Protein AF-A0A537NX61-F1 (afdb_monomer)

Radius of gyration: 18.27 Å; Cα contacts (8 Å, |Δi|>4): 140; chains: 1; bounding box: 44×22×56 Å

Foldseek 3Di:
DQLLCVLFFCVLVVLVVQCVVPVPCSLVVLLVCCVPPVVSVVSLLSSLLLLLRGDLVLVVLLLVLDPPPVVSVVPSVVSVVRSVSRQVSSCSSPVHPHRCPVPVVSSVLLVVLCVVLVVLSVLLSVLSSCVVVPPPPVVSVVSNVVSVVSNCVSSPDND

Solvent-accessible surface area (backbone atoms only — not comparable to full-atom values): 8800 Å² total; per-residue (Å²): 117,42,59,55,54,91,43,53,72,62,50,22,58,51,52,51,54,47,33,70,77,28,77,88,49,36,67,60,50,50,32,49,41,46,73,74,31,70,66,53,36,52,53,52,52,53,30,35,58,32,56,67,69,37,36,71,72,60,27,49,58,52,48,67,73,47,82,56,54,69,62,40,66,67,45,52,60,55,54,52,52,44,53,51,42,27,52,53,48,52,30,68,43,72,71,44,94,52,74,41,66,93,36,57,70,58,44,51,58,52,58,72,40,43,82,64,42,52,58,41,52,55,52,36,45,51,41,52,48,44,42,72,75,65,51,77,53,66,68,51,58,50,47,41,53,51,31,52,52,54,46,49,66,70,59,57,85,58,117

Secondary structure (DSSP, 8-state):
-TT-GGGTTTHHHHHHHHHHH-TTTHHHHHHHHHHH-HHHHHHHHHHHHHHHH--HHHHHHHHTT-S-HHHHHHHHHHHHHHHHHHHHHHHHHHT-SSTTTT-HHHHHHHHTTHHHHHHHHHHHHHHHHHHHTT---HHHHHHHHHHHHHHHHHH----

pLDDT: mean 94.09, std 5.83, range [53.38, 98.38]

Sequence (159 aa):
CRLMLPGWYGFGTAIKAWLAARPRDGMRILREMYREWPFFQTLLSNMDMVLAKSNIAIASRYAELVEDTELREAIFPRLRAEWQYTIEMLLAITGQQALLDQNPLLARSIKNRFPYLDPLNHVQVELLRRHRAGDTDERVVQAIHLTINGIAAGLRNSG

Mean predicted aligned error: 3.65 Å

Structure (mmCIF, N/CA/C/O backbone):
data_AF-A0A537NX61-F1
#
_entry.id   AF-A0A537NX61-F1
#
loop_
_atom_site.group_PDB
_atom_site.id
_atom_site.type_symbol
_atom_site.label_atom_id
_atom_site.label_alt_id
_atom_site.label_comp_id
_atom_site.label_asym_id
_atom_site.label_entity_id
_atom_site.label_seq_id
_atom_site.pdbx_PDB_ins_code
_atom_site.Cartn_x
_atom_site.Cartn_y
_atom_site.Cartn_z
_atom_site.occupancy
_atom_site.B_iso_or_equiv
_atom_site.auth_seq_id
_atom_site.auth_comp_id
_atom_site.auth_asym_id
_atom_site.auth_atom_id
_atom_site.pdbx_PDB_model_num
ATOM 1 N N . CYS A 1 1 ? -5.134 3.888 9.308 1.00 75.69 1 CYS A N 1
ATOM 2 C CA . CYS A 1 1 ? -5.557 2.683 8.558 1.00 75.69 1 CYS A CA 1
ATOM 3 C C . CYS A 1 1 ? -4.338 2.094 7.831 1.00 75.69 1 CYS A C 1
ATOM 5 O O . CYS A 1 1 ? -3.445 2.851 7.464 1.00 75.69 1 CYS A O 1
ATOM 7 N N . ARG A 1 2 ? -4.247 0.767 7.652 1.00 83.06 2 ARG A N 1
ATOM 8 C CA . ARG A 1 2 ? -3.062 0.043 7.120 1.00 83.06 2 ARG A CA 1
ATOM 9 C C . ARG A 1 2 ? -2.855 0.189 5.599 1.00 83.06 2 ARG A C 1
ATOM 11 O O . ARG A 1 2 ? -2.455 -0.762 4.938 1.00 83.06 2 ARG A O 1
ATOM 18 N N . LEU A 1 3 ? -3.150 1.359 5.038 1.00 86.75 3 LEU A N 1
ATOM 19 C CA . LEU A 1 3 ? -3.090 1.597 3.595 1.00 86.75 3 LEU A CA 1
ATOM 20 C C . LEU A 1 3 ? -1.766 2.237 3.154 1.00 86.75 3 LEU A C 1
ATOM 22 O O . LEU A 1 3 ? -1.301 1.943 2.064 1.00 86.75 3 LEU A O 1
ATOM 26 N N . MET A 1 4 ? -1.148 3.075 3.999 1.00 89.44 4 MET A N 1
ATOM 27 C CA . MET A 1 4 ? 0.099 3.806 3.690 1.00 89.44 4 MET A CA 1
ATOM 28 C C . MET A 1 4 ? 0.057 4.556 2.348 1.00 89.44 4 MET A C 1
ATOM 30 O O . MET A 1 4 ? 1.036 4.588 1.608 1.00 89.44 4 MET A O 1
ATOM 34 N N . LEU A 1 5 ? -1.105 5.136 2.037 1.00 90.44 5 LEU A N 1
ATOM 35 C CA . LEU A 1 5 ? -1.438 5.703 0.729 1.00 90.44 5 LEU A CA 1
ATOM 36 C C . LEU A 1 5 ? -0.358 6.633 0.135 1.00 90.44 5 LEU A C 1
ATOM 38 O O . LEU A 1 5 ? -0.043 6.465 -1.043 1.00 90.44 5 LEU A O 1
ATOM 42 N N . PRO A 1 6 ? 0.261 7.558 0.903 1.00 90.44 6 PRO A N 1
ATOM 43 C CA . PRO A 1 6 ? 1.247 8.483 0.342 1.00 90.44 6 PRO A CA 1
ATOM 44 C C . PRO A 1 6 ? 2.511 7.811 -0.210 1.00 90.44 6 PRO A C 1
ATOM 46 O O . PRO A 1 6 ? 3.196 8.408 -1.030 1.00 90.44 6 PRO A O 1
ATOM 49 N N . GLY A 1 7 ? 2.832 6.588 0.224 1.00 91.12 7 GLY A N 1
ATOM 50 C CA . GLY A 1 7 ? 4.073 5.913 -0.161 1.00 91.12 7 GLY A CA 1
ATOM 51 C C . GLY A 1 7 ? 4.015 5.143 -1.482 1.00 91.12 7 GLY A C 1
ATOM 52 O O . GLY A 1 7 ? 5.019 4.548 -1.862 1.00 91.12 7 GLY A O 1
ATOM 53 N N . TRP A 1 8 ? 2.863 5.099 -2.162 1.00 94.88 8 TRP A N 1
ATOM 54 C CA . TRP A 1 8 ? 2.714 4.322 -3.402 1.00 94.88 8 TRP A CA 1
ATOM 55 C C . TRP A 1 8 ? 1.598 4.791 -4.347 1.00 94.88 8 TRP A C 1
ATOM 57 O O . TRP A 1 8 ? 1.623 4.447 -5.529 1.00 94.88 8 TRP A O 1
ATOM 67 N N . TYR A 1 9 ? 0.599 5.537 -3.866 1.00 96.25 9 TYR A N 1
ATOM 68 C CA . TYR A 1 9 ? -0.582 5.844 -4.673 1.00 96.25 9 TYR A CA 1
ATOM 69 C C . TYR A 1 9 ? -0.245 6.667 -5.920 1.00 96.25 9 TYR A C 1
ATOM 71 O O . TYR A 1 9 ? 0.412 7.703 -5.839 1.00 96.25 9 TYR A O 1
ATOM 79 N N . GLY A 1 10 ? -0.738 6.215 -7.074 1.00 95.88 10 GLY A N 1
ATOM 80 C CA . GLY A 1 10 ? -0.508 6.837 -8.375 1.00 95.88 10 GLY A CA 1
ATOM 81 C C . GLY A 1 10 ? 0.665 6.232 -9.149 1.00 95.88 10 GLY A C 1
ATOM 82 O O . GLY A 1 10 ? 0.748 6.447 -10.359 1.00 95.88 10 GLY A O 1
ATOM 83 N N . PHE A 1 11 ? 1.546 5.456 -8.505 1.00 97.56 11 PHE A N 1
ATOM 84 C CA . PHE A 1 11 ? 2.658 4.804 -9.198 1.00 97.56 11 PHE A CA 1
ATOM 85 C C . PHE A 1 11 ? 2.164 3.774 -10.219 1.00 97.56 11 PHE A C 1
ATOM 87 O O . PHE A 1 11 ? 2.570 3.827 -11.380 1.00 97.56 11 PHE A O 1
ATOM 94 N N . GLY A 1 12 ? 1.262 2.870 -9.822 1.00 97.19 12 GLY A N 1
ATOM 95 C CA . GLY A 1 12 ? 0.702 1.855 -10.718 1.00 97.19 12 GLY A CA 1
ATOM 96 C C . GLY A 1 12 ? 0.035 2.481 -11.944 1.00 97.19 12 GLY A C 1
ATOM 97 O O . GLY A 1 12 ? 0.327 2.098 -13.080 1.00 97.19 12 GLY A O 1
ATOM 98 N N . THR A 1 13 ? -0.787 3.509 -11.731 1.00 97.50 13 THR A N 1
ATOM 99 C CA . THR A 1 13 ? -1.421 4.278 -12.810 1.00 97.50 13 THR A CA 1
ATOM 100 C C . THR A 1 13 ? -0.391 4.967 -13.714 1.00 97.50 13 THR A C 1
ATOM 102 O O . THR A 1 13 ? -0.523 4.905 -14.940 1.00 97.50 13 THR A O 1
ATOM 105 N N . ALA A 1 14 ? 0.657 5.579 -13.155 1.00 97.69 14 ALA A N 1
ATOM 106 C CA . ALA A 1 14 ? 1.702 6.242 -13.936 1.00 97.69 14 ALA A CA 1
ATOM 107 C C . ALA A 1 14 ? 2.484 5.253 -14.816 1.00 97.69 14 ALA A C 1
ATOM 109 O O . ALA A 1 14 ? 2.692 5.514 -16.003 1.00 97.69 14 ALA A O 1
ATOM 110 N N . ILE A 1 15 ? 2.859 4.090 -14.273 1.00 97.88 15 ILE A N 1
ATOM 111 C CA . ILE A 1 15 ? 3.534 3.040 -15.045 1.00 97.88 15 ILE A CA 1
ATOM 112 C C . ILE A 1 15 ? 2.611 2.485 -16.131 1.00 97.88 15 ILE A C 1
ATOM 114 O O . ILE A 1 15 ? 3.042 2.301 -17.269 1.00 97.88 15 ILE A O 1
ATOM 118 N N . LYS A 1 16 ? 1.325 2.280 -15.833 1.00 96.25 16 LYS A N 1
ATOM 119 C CA . LYS A 1 16 ? 0.349 1.837 -16.835 1.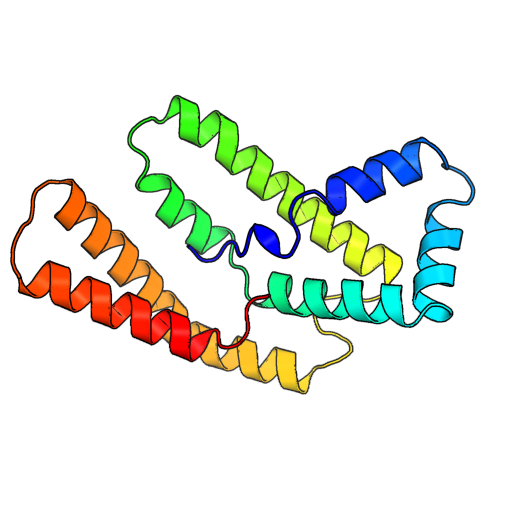00 96.25 16 LYS A CA 1
ATOM 120 C C . LYS A 1 16 ? 0.254 2.818 -18.007 1.00 96.25 16 LYS A C 1
ATOM 122 O O . LYS A 1 16 ? 0.303 2.393 -19.161 1.00 96.25 16 LYS A O 1
ATOM 127 N N . ALA A 1 17 ? 0.165 4.118 -17.726 1.00 97.88 17 ALA A N 1
ATOM 128 C CA . ALA A 1 17 ? 0.152 5.155 -18.757 1.00 97.88 17 ALA A CA 1
ATOM 129 C C . ALA A 1 17 ? 1.468 5.186 -19.558 1.00 97.88 17 ALA A C 1
ATOM 131 O O . ALA A 1 17 ? 1.445 5.287 -20.786 1.00 97.88 17 ALA A O 1
ATOM 132 N N . TRP A 1 18 ? 2.612 5.029 -18.884 1.00 98.00 18 TRP A N 1
ATOM 133 C CA . TRP A 1 18 ? 3.925 4.940 -19.526 1.00 98.00 18 TRP A CA 1
ATOM 134 C C . TRP A 1 18 ? 4.014 3.773 -20.514 1.00 98.00 18 TRP A C 1
ATOM 136 O O . TRP A 1 18 ? 4.451 3.962 -21.650 1.00 98.00 18 TRP A O 1
ATOM 146 N N . LEU A 1 19 ? 3.572 2.581 -20.105 1.00 97.81 19 LEU A N 1
ATOM 147 C CA . LEU A 1 19 ? 3.587 1.378 -20.939 1.00 97.81 19 LEU A CA 1
ATOM 148 C C . LEU A 1 19 ? 2.609 1.480 -22.113 1.00 97.81 19 LEU A C 1
ATOM 150 O O . LEU A 1 19 ? 2.945 1.049 -23.213 1.00 97.81 19 LEU A O 1
ATOM 154 N N . ALA A 1 20 ? 1.441 2.097 -21.915 1.00 97.25 20 ALA A N 1
ATOM 155 C CA . ALA A 1 20 ? 0.495 2.355 -22.999 1.00 97.25 20 ALA A CA 1
ATOM 156 C C . ALA A 1 20 ? 1.081 3.297 -24.066 1.00 97.25 20 ALA A C 1
ATOM 158 O O . ALA A 1 20 ? 0.893 3.072 -25.260 1.00 97.25 20 ALA A O 1
ATOM 159 N N . ALA A 1 21 ? 1.838 4.316 -23.648 1.00 97.94 21 ALA A N 1
ATOM 160 C CA . ALA A 1 21 ? 2.531 5.225 -24.560 1.00 97.94 21 ALA A CA 1
ATOM 161 C C . ALA A 1 21 ? 3.785 4.603 -25.211 1.00 97.94 21 ALA A C 1
ATOM 163 O O . ALA A 1 21 ? 4.240 5.088 -26.246 1.00 97.94 21 ALA A O 1
ATOM 164 N N . ARG A 1 22 ? 4.363 3.550 -24.611 1.00 97.62 22 ARG A N 1
ATOM 165 C CA . ARG A 1 22 ? 5.607 2.885 -25.051 1.00 97.62 22 ARG A CA 1
ATOM 166 C C . ARG A 1 22 ? 5.468 1.356 -25.050 1.00 97.62 22 ARG A C 1
ATOM 168 O O . ARG A 1 22 ? 6.151 0.672 -24.283 1.00 97.62 22 ARG A O 1
ATOM 175 N N . PRO A 1 23 ? 4.615 0.786 -25.920 1.00 95.06 23 PRO A N 1
ATOM 176 C CA . PRO A 1 23 ? 4.272 -0.635 -25.860 1.00 95.06 23 PRO A CA 1
ATOM 177 C C . PRO A 1 23 ? 5.430 -1.575 -26.227 1.00 95.06 23 PRO A C 1
ATOM 179 O O . PRO A 1 23 ? 5.401 -2.743 -25.855 1.00 95.06 23 PRO A O 1
ATOM 182 N N . ARG A 1 24 ? 6.445 -1.098 -26.964 1.00 95.12 24 ARG A N 1
ATOM 183 C CA . ARG A 1 24 ? 7.556 -1.938 -27.449 1.00 95.12 24 ARG A CA 1
ATOM 184 C C . ARG A 1 24 ? 8.735 -2.000 -26.480 1.00 95.12 24 ARG A C 1
ATOM 186 O O . ARG A 1 24 ? 9.352 -3.048 -26.334 1.00 95.12 24 ARG A O 1
ATOM 193 N N . ASP A 1 25 ? 9.063 -0.885 -25.840 1.00 96.69 25 ASP A N 1
ATOM 194 C CA . ASP A 1 25 ? 10.308 -0.707 -25.090 1.00 96.69 25 ASP A CA 1
ATOM 195 C C . ASP A 1 25 ? 10.112 -0.149 -23.674 1.00 96.69 25 ASP A C 1
ATOM 197 O O . ASP A 1 25 ? 11.053 -0.178 -22.883 1.00 96.69 25 ASP A O 1
ATOM 201 N N . GLY A 1 26 ? 8.902 0.286 -23.303 1.00 97.75 26 GLY A N 1
ATOM 202 C CA . GLY A 1 26 ? 8.640 0.951 -22.026 1.00 97.75 26 GLY A CA 1
ATOM 203 C C . GLY A 1 26 ? 9.065 0.135 -20.804 1.00 97.75 26 GLY A C 1
ATOM 204 O O . GLY A 1 26 ? 9.718 0.674 -19.913 1.00 97.75 26 GLY A O 1
ATOM 205 N N . MET A 1 27 ? 8.762 -1.169 -20.777 1.00 98.06 27 MET A N 1
ATOM 206 C CA . MET A 1 27 ? 9.172 -2.059 -19.680 1.00 98.06 27 MET A CA 1
ATOM 207 C C . MET A 1 27 ? 10.685 -2.307 -19.670 1.00 98.06 27 MET A C 1
ATOM 209 O O . MET A 1 27 ? 11.292 -2.377 -18.603 1.00 98.06 27 MET A O 1
ATOM 213 N N . ARG A 1 28 ? 11.309 -2.424 -20.849 1.00 98.19 28 ARG A N 1
ATOM 214 C CA . ARG A 1 28 ? 12.764 -2.592 -20.965 1.00 98.19 28 ARG A CA 1
ATOM 215 C C . ARG A 1 28 ? 13.483 -1.381 -20.367 1.00 98.19 28 ARG A C 1
ATOM 217 O O . ARG A 1 28 ? 14.359 -1.570 -19.532 1.00 98.19 28 ARG A O 1
ATOM 224 N N . ILE A 1 29 ? 13.040 -0.170 -20.710 1.00 98.31 29 ILE A N 1
ATOM 225 C CA . ILE A 1 29 ? 13.593 1.082 -20.175 1.00 98.31 29 ILE A CA 1
ATOM 226 C C . ILE A 1 29 ? 13.436 1.145 -18.652 1.00 98.31 29 ILE A C 1
ATOM 228 O O . ILE A 1 29 ? 14.401 1.432 -17.957 1.00 98.31 29 ILE A O 1
ATOM 232 N N . LEU A 1 30 ? 12.256 0.828 -18.105 1.00 98.38 30 LEU A N 1
ATOM 233 C CA . LEU A 1 30 ? 12.045 0.838 -16.649 1.00 98.38 30 LEU A CA 1
ATOM 234 C C . LEU A 1 30 ? 12.980 -0.139 -15.919 1.00 98.38 30 LEU A C 1
ATOM 236 O O . LEU A 1 30 ? 13.501 0.176 -14.851 1.00 98.38 30 LEU A O 1
ATOM 240 N N . ARG A 1 31 ? 13.224 -1.316 -16.505 1.00 98.38 31 ARG A N 1
ATOM 241 C CA . ARG A 1 31 ? 14.179 -2.297 -15.969 1.00 98.38 31 ARG A CA 1
ATOM 242 C C . ARG A 1 31 ? 15.624 -1.812 -16.059 1.00 98.38 31 ARG A C 1
ATOM 244 O O . ARG A 1 31 ? 16.387 -2.046 -15.129 1.00 98.38 31 ARG A O 1
ATOM 251 N N . GLU A 1 32 ? 16.003 -1.141 -17.143 1.00 98.25 32 GLU A N 1
ATOM 252 C CA . GLU A 1 32 ? 17.325 -0.513 -17.293 1.00 98.25 32 GLU A CA 1
ATOM 253 C C . GLU A 1 32 ? 17.522 0.601 -16.264 1.00 98.25 32 GLU A C 1
ATOM 255 O O . GLU A 1 32 ? 18.509 0.581 -15.536 1.00 98.25 32 GLU A O 1
ATOM 260 N N . MET A 1 33 ? 16.532 1.481 -16.087 1.00 98.25 33 MET A N 1
ATOM 261 C CA . MET A 1 33 ? 16.534 2.489 -15.022 1.00 98.25 33 MET A CA 1
ATOM 262 C C . MET A 1 33 ? 16.708 1.840 -13.648 1.00 98.25 33 MET A C 1
ATOM 264 O O . MET A 1 33 ? 17.493 2.314 -12.836 1.00 98.25 33 MET A O 1
ATOM 268 N N . TYR A 1 34 ? 16.016 0.730 -13.377 1.00 98.19 34 TYR A N 1
ATOM 269 C CA . TYR A 1 34 ? 16.190 0.020 -12.111 1.00 98.19 34 TYR A CA 1
ATOM 270 C C . TYR A 1 34 ? 17.588 -0.587 -11.965 1.00 98.19 34 TYR A C 1
ATOM 272 O O . TYR A 1 34 ? 18.100 -0.649 -10.860 1.00 98.19 34 TYR A O 1
ATOM 280 N N . ARG A 1 35 ? 18.256 -1.009 -13.037 1.00 97.06 35 ARG A N 1
ATOM 281 C CA . ARG A 1 35 ? 19.616 -1.571 -12.944 1.00 97.06 35 ARG A CA 1
ATOM 282 C C . ARG A 1 35 ? 20.695 -0.503 -12.822 1.00 97.06 35 ARG A C 1
ATOM 284 O O . ARG A 1 35 ? 21.656 -0.702 -12.088 1.00 97.06 35 ARG A O 1
ATOM 291 N N . GLU A 1 36 ? 20.528 0.610 -13.522 1.00 97.75 36 GLU A N 1
ATOM 292 C CA . GLU A 1 36 ? 21.606 1.573 -13.761 1.00 97.75 36 GLU A CA 1
ATOM 293 C C . GLU A 1 36 ? 21.426 2.892 -13.006 1.00 97.75 36 GLU A C 1
ATOM 295 O O . GLU A 1 36 ? 22.383 3.653 -12.878 1.00 97.75 36 GLU A O 1
ATOM 300 N N . TRP A 1 37 ? 20.232 3.172 -12.469 1.00 98.31 37 TRP A N 1
ATOM 301 C CA . TRP A 1 37 ? 19.940 4.436 -11.797 1.00 98.31 37 TRP A CA 1
ATOM 302 C C . TRP A 1 37 ? 19.670 4.255 -10.290 1.00 98.31 37 TRP A C 1
ATOM 304 O O . TRP A 1 37 ? 18.553 3.902 -9.894 1.00 98.31 37 TRP A O 1
ATOM 314 N N . PRO A 1 38 ? 20.645 4.575 -9.410 1.00 97.25 38 PRO A N 1
ATOM 315 C CA . PRO A 1 38 ? 20.513 4.395 -7.957 1.00 97.25 38 PRO A CA 1
ATOM 316 C C . PRO A 1 38 ? 19.324 5.126 -7.318 1.00 97.25 38 PRO A C 1
ATOM 318 O O . PRO A 1 38 ? 18.735 4.647 -6.347 1.00 97.25 38 PRO A O 1
ATOM 321 N N . PHE A 1 39 ? 18.932 6.279 -7.866 1.00 97.31 39 PHE A N 1
ATOM 322 C CA . PHE A 1 39 ? 17.748 7.001 -7.400 1.00 97.31 39 PHE A CA 1
ATOM 323 C C . PHE A 1 39 ? 16.473 6.178 -7.619 1.00 97.31 39 PHE A C 1
ATOM 325 O O . PHE A 1 39 ? 15.674 6.020 -6.698 1.00 97.31 39 PHE A O 1
ATOM 332 N N . PHE A 1 40 ? 16.306 5.605 -8.814 1.00 97.44 40 PHE A N 1
ATOM 333 C CA . PHE A 1 40 ? 15.133 4.800 -9.142 1.00 97.44 40 PHE A CA 1
ATOM 334 C C . PHE A 1 40 ? 15.108 3.497 -8.335 1.00 97.44 40 PHE A C 1
ATOM 336 O O . PHE A 1 40 ? 14.057 3.116 -7.823 1.00 97.44 40 PHE A O 1
ATOM 343 N N . GLN A 1 41 ? 16.270 2.872 -8.114 1.00 96.81 41 GLN A N 1
ATOM 344 C CA . GLN A 1 41 ? 16.407 1.743 -7.182 1.00 96.81 41 GLN A CA 1
ATOM 345 C C . GLN A 1 41 ? 15.910 2.087 -5.780 1.00 96.81 41 GLN A C 1
ATOM 347 O O . GLN A 1 41 ? 15.110 1.349 -5.208 1.00 96.81 41 GLN A O 1
ATOM 352 N N . THR A 1 42 ? 16.369 3.214 -5.235 1.00 95.31 42 THR A N 1
ATOM 353 C CA . THR A 1 42 ? 16.012 3.651 -3.880 1.00 95.31 42 THR A CA 1
ATOM 354 C C . THR A 1 42 ? 14.520 3.957 -3.775 1.00 95.31 42 THR A C 1
ATOM 356 O O . THR A 1 42 ? 13.873 3.537 -2.817 1.00 95.31 42 THR A O 1
ATOM 359 N N . LEU A 1 43 ? 13.954 4.628 -4.781 1.00 95.56 43 LEU A N 1
ATOM 360 C CA . LEU A 1 43 ? 12.523 4.918 -4.853 1.00 95.56 43 LEU A CA 1
ATOM 361 C C . LEU A 1 43 ? 11.691 3.628 -4.828 1.00 95.56 43 LEU A C 1
ATOM 363 O O . LEU A 1 43 ? 10.778 3.507 -4.010 1.00 95.56 43 LEU A O 1
ATOM 367 N N . LEU A 1 44 ? 12.026 2.647 -5.674 1.00 96.81 44 LEU A N 1
ATOM 368 C CA . LEU A 1 44 ? 11.310 1.370 -5.720 1.00 96.81 44 LEU A CA 1
ATOM 369 C C . LEU A 1 44 ? 11.507 0.544 -4.443 1.00 96.81 44 LEU A C 1
ATOM 371 O O . LEU A 1 44 ? 10.550 -0.056 -3.969 1.00 96.81 44 LEU A O 1
ATOM 375 N N . SER A 1 45 ? 12.704 0.555 -3.853 1.00 94.81 45 SER A N 1
ATOM 376 C CA . SER A 1 45 ? 13.003 -0.135 -2.588 1.00 94.81 45 SER A CA 1
ATOM 377 C C . SER A 1 45 ? 12.196 0.430 -1.412 1.00 94.81 45 SER A C 1
ATOM 379 O O . SER A 1 45 ? 11.619 -0.316 -0.617 1.00 94.81 45 SER A O 1
ATOM 381 N N . ASN A 1 46 ? 12.076 1.759 -1.327 1.00 94.12 46 ASN A N 1
ATOM 382 C CA . ASN A 1 46 ? 11.246 2.405 -0.311 1.00 94.12 46 ASN A CA 1
ATOM 383 C C . ASN A 1 46 ? 9.770 2.031 -0.485 1.00 94.12 46 ASN A C 1
ATOM 385 O O . ASN A 1 46 ? 9.110 1.660 0.487 1.00 94.12 46 ASN A O 1
ATOM 389 N N . MET A 1 47 ? 9.264 2.070 -1.718 1.00 95.75 47 MET A N 1
ATOM 390 C CA . MET A 1 47 ? 7.887 1.682 -2.019 1.00 95.75 47 MET A CA 1
ATOM 391 C C . MET A 1 47 ? 7.620 0.197 -1.727 1.00 95.75 47 MET A C 1
ATOM 393 O O . MET A 1 47 ? 6.587 -0.121 -1.142 1.00 95.75 47 MET A O 1
ATOM 397 N N . ASP A 1 48 ? 8.558 -0.697 -2.052 1.00 96.44 48 ASP A N 1
ATOM 398 C CA . ASP A 1 48 ? 8.496 -2.130 -1.730 1.00 96.44 48 ASP A CA 1
ATOM 399 C C . ASP A 1 48 ? 8.314 -2.357 -0.221 1.00 96.44 48 ASP A C 1
ATOM 401 O O . ASP A 1 48 ? 7.379 -3.028 0.224 1.00 96.44 48 ASP A O 1
ATOM 405 N N . MET A 1 49 ? 9.127 -1.680 0.597 1.00 93.94 49 MET A N 1
ATOM 406 C CA . MET A 1 49 ? 9.002 -1.722 2.055 1.00 93.94 49 MET A CA 1
ATOM 407 C C . MET A 1 49 ? 7.649 -1.199 2.554 1.00 93.94 49 MET A C 1
ATOM 409 O O . MET A 1 49 ? 7.080 -1.770 3.492 1.00 93.94 49 MET A O 1
ATOM 413 N N . VAL A 1 50 ? 7.140 -0.105 1.984 1.00 93.88 50 VAL A N 1
ATOM 414 C CA . VAL A 1 50 ? 5.851 0.472 2.389 1.00 93.88 50 VAL A CA 1
ATOM 415 C C . VAL A 1 50 ? 4.698 -0.466 2.033 1.00 93.88 50 VAL A C 1
ATOM 417 O O . VAL A 1 50 ? 3.851 -0.754 2.887 1.00 93.88 50 VAL A O 1
ATOM 420 N N . LEU A 1 51 ? 4.687 -0.998 0.810 1.00 95.25 51 LEU A N 1
ATOM 421 C CA . LEU A 1 51 ? 3.678 -1.947 0.343 1.00 95.25 51 LEU A CA 1
ATOM 422 C C . LEU A 1 51 ? 3.692 -3.226 1.182 1.00 95.25 51 LEU A C 1
ATOM 424 O O . LEU A 1 51 ? 2.627 -3.692 1.585 1.00 95.25 51 LEU A O 1
ATOM 428 N N . ALA A 1 52 ? 4.867 -3.730 1.564 1.00 94.12 52 ALA A N 1
ATOM 429 C CA . ALA A 1 52 ? 4.986 -4.915 2.414 1.00 94.12 52 ALA A CA 1
ATOM 430 C C . ALA A 1 52 ? 4.375 -4.739 3.818 1.00 94.12 52 ALA A C 1
ATOM 432 O O . ALA A 1 52 ? 4.050 -5.721 4.4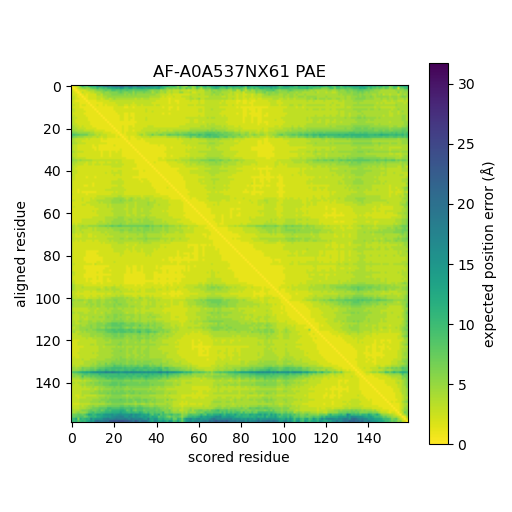85 1.00 94.12 52 ALA A O 1
ATOM 433 N N . LYS A 1 53 ? 4.206 -3.498 4.293 1.00 92.06 53 LYS A N 1
ATOM 434 C CA . LYS A 1 53 ? 3.565 -3.184 5.586 1.00 92.06 53 LYS A CA 1
ATOM 435 C C . LYS A 1 53 ? 2.068 -2.907 5.461 1.00 92.06 53 LYS A C 1
ATOM 437 O O . LYS A 1 53 ? 1.359 -2.897 6.481 1.00 92.06 53 LYS A O 1
ATOM 442 N N . SER A 1 54 ? 1.590 -2.658 4.246 1.00 93.06 54 SER A N 1
ATOM 443 C CA . SER A 1 54 ? 0.181 -2.407 3.967 1.00 93.06 54 SER A CA 1
ATOM 444 C C . SER A 1 54 ? -0.658 -3.681 4.126 1.00 93.06 54 SER A C 1
ATOM 446 O O . SER A 1 54 ? -0.160 -4.798 4.011 1.00 93.06 54 SER A O 1
ATOM 448 N N . ASN A 1 55 ? -1.938 -3.524 4.457 1.00 92.56 55 ASN A N 1
ATOM 449 C CA . ASN A 1 55 ? -2.884 -4.632 4.555 1.00 92.56 55 ASN A CA 1
ATOM 450 C C . ASN A 1 55 ? -4.265 -4.160 4.089 1.00 92.56 55 ASN A C 1
ATOM 452 O O . ASN A 1 55 ? -4.968 -3.441 4.809 1.00 92.56 55 ASN A O 1
ATOM 456 N N . ILE A 1 56 ? -4.647 -4.577 2.879 1.00 93.94 56 ILE A N 1
ATOM 457 C CA . ILE A 1 56 ? -5.891 -4.148 2.234 1.00 93.94 56 ILE A CA 1
ATOM 458 C C . ILE A 1 56 ? -7.144 -4.697 2.933 1.00 93.94 56 ILE A C 1
ATOM 460 O O . ILE A 1 56 ? -8.168 -4.018 2.967 1.00 93.94 56 ILE A O 1
ATOM 464 N N . ALA A 1 57 ? -7.055 -5.877 3.557 1.00 92.38 57 ALA A N 1
ATOM 465 C CA . ALA A 1 57 ? -8.153 -6.473 4.317 1.00 92.38 57 ALA A CA 1
ATOM 466 C C . ALA A 1 57 ? -8.412 -5.710 5.624 1.00 92.38 57 ALA A C 1
ATOM 468 O O . ALA A 1 57 ? -9.554 -5.453 5.988 1.00 92.38 57 ALA A O 1
ATOM 469 N N . ILE A 1 58 ? -7.359 -5.265 6.316 1.00 93.69 58 ILE A N 1
ATOM 470 C CA . ILE A 1 58 ? -7.526 -4.360 7.459 1.00 93.69 58 ILE A CA 1
ATOM 471 C C . ILE A 1 58 ? -8.054 -3.008 6.978 1.00 93.69 58 ILE A C 1
ATOM 473 O O . ILE A 1 58 ? -8.967 -2.457 7.587 1.00 93.69 58 ILE A O 1
ATOM 477 N N . ALA A 1 59 ? -7.515 -2.463 5.883 1.00 94.69 59 ALA A N 1
ATOM 478 C CA . ALA A 1 59 ? -7.976 -1.189 5.340 1.00 94.69 59 ALA A CA 1
ATOM 479 C C . ALA A 1 59 ? -9.477 -1.202 4.998 1.00 94.69 59 ALA A C 1
ATOM 481 O O . ALA A 1 59 ? -10.141 -0.195 5.244 1.00 94.69 59 ALA A O 1
ATOM 482 N N . SER A 1 60 ? -10.030 -2.330 4.531 1.00 94.94 60 SER A N 1
ATOM 483 C CA . SER A 1 60 ? -11.470 -2.442 4.261 1.00 94.94 60 SER A CA 1
ATOM 484 C C . SER A 1 60 ? -12.308 -2.321 5.533 1.00 94.94 60 SER A C 1
ATOM 486 O O . SER A 1 60 ? -13.328 -1.644 5.519 1.00 94.94 60 SER A O 1
ATOM 488 N N . ARG A 1 61 ? -11.839 -2.865 6.665 1.00 95.00 61 ARG A N 1
ATOM 489 C CA . ARG A 1 61 ? -12.504 -2.696 7.972 1.00 95.00 61 ARG A CA 1
ATOM 490 C C . ARG A 1 61 ? -12.512 -1.249 8.454 1.00 95.00 61 ARG A C 1
ATOM 492 O O . ARG A 1 61 ? -13.471 -0.817 9.077 1.00 95.00 61 ARG A O 1
ATOM 499 N N . TYR A 1 62 ? -11.465 -0.480 8.155 1.00 95.88 62 TYR A N 1
ATOM 500 C CA . TYR A 1 62 ? -11.485 0.963 8.419 1.00 95.88 62 TYR A CA 1
ATOM 501 C C . TYR A 1 62 ? -12.444 1.701 7.484 1.00 95.88 62 TYR A C 1
ATOM 503 O O . TYR A 1 62 ? -13.071 2.663 7.913 1.00 95.88 62 TYR A O 1
ATOM 511 N N . ALA A 1 63 ? -12.564 1.270 6.225 1.00 95.19 63 ALA A N 1
ATOM 512 C CA . ALA A 1 63 ? -13.501 1.867 5.279 1.00 95.19 63 ALA A CA 1
ATOM 513 C C . ALA A 1 63 ? -14.964 1.662 5.711 1.00 95.19 63 ALA A C 1
ATOM 515 O O . ALA A 1 63 ? -15.786 2.541 5.482 1.00 95.19 63 ALA A O 1
ATOM 516 N N . GLU A 1 64 ? -15.283 0.566 6.407 1.00 94.88 64 GLU A N 1
ATOM 517 C CA . GLU A 1 64 ? -16.606 0.333 7.017 1.00 94.88 64 GLU A CA 1
ATOM 518 C C . GLU A 1 64 ? -16.991 1.388 8.076 1.00 94.88 64 GLU A C 1
ATOM 520 O O . GLU A 1 64 ? -18.163 1.491 8.418 1.00 94.88 64 GLU A O 1
ATOM 525 N N . LEU A 1 65 ? -16.044 2.189 8.585 1.00 95.19 65 LEU A N 1
ATOM 526 C CA . LEU A 1 65 ? -16.334 3.314 9.488 1.00 95.19 65 LEU A CA 1
ATOM 527 C C . LEU A 1 65 ? -16.848 4.567 8.758 1.00 95.19 65 LEU A C 1
ATOM 529 O O . LEU A 1 65 ? -17.122 5.574 9.412 1.00 95.19 65 LEU A O 1
ATOM 533 N N . VAL A 1 66 ? -16.892 4.552 7.424 1.00 95.12 66 VAL A N 1
ATOM 534 C CA . VAL A 1 66 ? -17.505 5.602 6.606 1.00 95.12 66 VAL A CA 1
ATOM 535 C C . VAL A 1 66 ? -18.986 5.265 6.449 1.00 95.12 66 VAL A C 1
ATOM 537 O O . VAL A 1 66 ? -19.323 4.232 5.869 1.00 95.12 66 VAL A O 1
ATOM 540 N N . GLU A 1 67 ? -19.848 6.124 6.995 1.00 94.06 67 GLU A N 1
ATOM 541 C CA . GLU A 1 67 ? -21.309 5.953 6.984 1.00 94.06 67 GLU A CA 1
ATOM 542 C C . GLU A 1 67 ? -21.894 6.117 5.577 1.00 94.06 67 GLU A C 1
ATOM 544 O O . GLU A 1 67 ? -22.778 5.359 5.174 1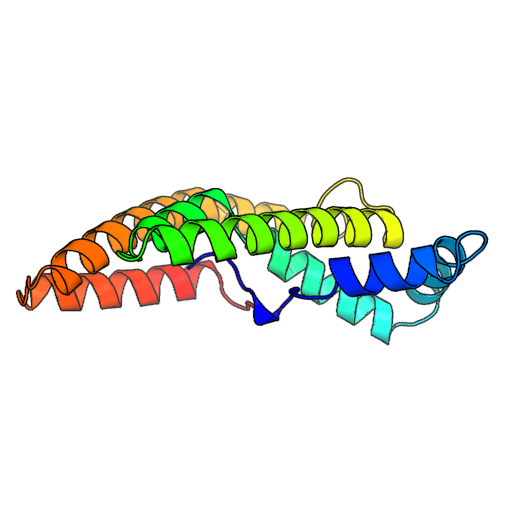.00 94.06 67 GLU A O 1
ATOM 549 N N . ASP A 1 68 ? -21.339 7.054 4.804 1.00 96.75 68 ASP A N 1
ATOM 550 C CA . ASP A 1 68 ? -21.663 7.234 3.394 1.00 96.75 68 ASP A CA 1
ATOM 551 C C . ASP A 1 68 ? -21.173 6.026 2.580 1.00 96.75 68 ASP A C 1
ATOM 553 O O . ASP A 1 68 ? -19.992 5.877 2.238 1.00 96.75 68 ASP A O 1
ATOM 557 N N . THR A 1 69 ? -22.114 5.129 2.298 1.00 95.81 69 THR A N 1
ATOM 558 C CA . THR A 1 69 ? -21.847 3.894 1.565 1.00 95.81 69 THR A CA 1
ATOM 559 C C . THR A 1 69 ? -21.551 4.170 0.094 1.00 95.81 69 THR A C 1
ATOM 561 O O . THR A 1 69 ? -20.678 3.508 -0.461 1.00 95.81 69 THR A O 1
ATOM 564 N N . GLU A 1 70 ? -22.188 5.162 -0.532 1.00 97.00 70 GLU A N 1
ATOM 565 C CA . GLU A 1 70 ? -21.912 5.508 -1.932 1.00 97.00 70 GLU A CA 1
ATOM 566 C C . GLU A 1 70 ? -20.482 6.029 -2.089 1.00 97.00 70 GLU A C 1
ATOM 568 O O . GLU A 1 70 ? -19.740 5.559 -2.956 1.00 97.00 70 GLU A O 1
ATOM 573 N N . LEU A 1 71 ? -20.042 6.916 -1.190 1.00 96.94 71 LEU A N 1
ATOM 574 C CA . LEU A 1 71 ? -18.660 7.394 -1.149 1.00 96.94 71 LEU A CA 1
ATOM 575 C C . LEU A 1 71 ? -17.671 6.243 -0.928 1.00 96.94 71 LEU A C 1
ATOM 577 O O . LEU A 1 71 ? -16.630 6.169 -1.592 1.00 96.94 71 LEU A O 1
ATOM 581 N N . ARG A 1 72 ? -17.981 5.325 -0.005 1.00 96.44 72 ARG A N 1
ATOM 582 C CA . ARG A 1 72 ? -17.134 4.158 0.272 1.00 96.44 72 ARG A CA 1
ATOM 583 C C . ARG A 1 72 ? -16.973 3.268 -0.959 1.00 96.44 72 ARG A C 1
ATOM 585 O O . ARG A 1 72 ? -15.837 2.924 -1.298 1.00 96.44 72 ARG A O 1
ATOM 592 N N . GLU A 1 73 ? -18.072 2.924 -1.626 1.00 96.00 73 GLU A N 1
ATOM 593 C CA . GLU A 1 73 ? -18.065 2.075 -2.823 1.00 96.00 73 GLU A CA 1
ATOM 594 C C . GLU A 1 73 ? -17.454 2.788 -4.040 1.00 96.00 73 GLU A C 1
ATOM 596 O O . GLU A 1 73 ? -16.834 2.148 -4.887 1.00 96.00 73 GLU A O 1
ATOM 601 N N . ALA A 1 74 ? -17.525 4.119 -4.109 1.00 96.94 74 ALA A N 1
ATOM 602 C CA . ALA A 1 74 ? -16.858 4.886 -5.158 1.00 96.94 74 ALA A CA 1
ATOM 603 C C . ALA A 1 74 ? -15.327 4.928 -4.990 1.00 96.94 74 ALA A C 1
ATOM 605 O O . ALA A 1 74 ? -14.590 4.946 -5.981 1.00 96.94 74 ALA A O 1
ATOM 606 N N . ILE A 1 75 ? -14.822 4.966 -3.751 1.00 96.56 75 ILE A N 1
ATOM 607 C CA . ILE A 1 75 ? -13.402 5.227 -3.466 1.00 96.56 75 ILE A CA 1
ATOM 608 C C . ILE A 1 75 ? -12.615 3.953 -3.153 1.00 96.56 75 ILE A C 1
ATOM 610 O O . ILE A 1 75 ? -11.547 3.734 -3.730 1.00 96.56 75 ILE A O 1
ATOM 614 N N . PHE A 1 76 ? -13.098 3.092 -2.254 1.00 96.69 76 PHE A N 1
ATOM 615 C CA . PHE A 1 76 ? -12.297 1.970 -1.755 1.00 96.69 76 PHE A CA 1
ATOM 616 C C . PHE A 1 76 ? -11.906 0.948 -2.841 1.00 96.69 76 PHE A C 1
ATOM 618 O O . PHE A 1 76 ? -10.744 0.524 -2.859 1.00 96.69 76 PHE A O 1
ATOM 625 N N . PRO A 1 77 ? -12.786 0.581 -3.796 1.00 97.00 77 PRO A N 1
ATOM 626 C CA . PRO A 1 77 ? -12.404 -0.279 -4.916 1.00 97.00 77 PRO A CA 1
ATOM 627 C C . PRO A 1 77 ? -11.291 0.317 -5.785 1.00 97.00 77 PRO A C 1
ATOM 629 O O . PRO A 1 77 ? -10.402 -0.413 -6.218 1.00 97.00 77 PRO A O 1
ATOM 632 N N . ARG A 1 78 ? -11.275 1.643 -5.982 1.00 96.44 78 ARG A N 1
ATOM 633 C CA . ARG A 1 78 ? -10.212 2.333 -6.734 1.00 96.44 78 ARG A CA 1
ATOM 634 C C . ARG A 1 78 ? -8.874 2.258 -6.007 1.00 96.44 78 ARG A C 1
ATOM 636 O O . ARG A 1 78 ? -7.860 1.965 -6.633 1.00 96.44 78 ARG A O 1
ATOM 643 N N . LEU A 1 79 ? -8.879 2.462 -4.688 1.00 96.88 79 LEU A N 1
ATOM 644 C CA . LEU A 1 79 ? -7.682 2.320 -3.853 1.00 96.88 79 LEU A CA 1
ATOM 645 C C . LEU A 1 79 ? -7.133 0.890 -3.907 1.00 96.88 79 LEU A C 1
ATOM 647 O O . LEU A 1 79 ? -5.929 0.698 -4.050 1.00 96.88 79 LEU A O 1
ATOM 651 N N . ARG A 1 80 ? -8.015 -0.113 -3.833 1.00 96.88 80 ARG A N 1
ATOM 652 C CA . ARG A 1 80 ? -7.647 -1.530 -3.949 1.00 96.88 80 ARG A CA 1
ATOM 653 C C . ARG A 1 80 ? -7.046 -1.856 -5.316 1.00 96.88 80 ARG A C 1
ATOM 655 O O . ARG A 1 80 ? -6.028 -2.538 -5.371 1.00 96.88 80 ARG A O 1
ATOM 662 N N . ALA A 1 81 ? -7.661 -1.371 -6.393 1.00 97.19 81 ALA A N 1
ATOM 663 C CA . ALA A 1 81 ? -7.167 -1.591 -7.747 1.00 97.19 81 ALA A CA 1
ATOM 664 C C . ALA A 1 81 ? -5.786 -0.951 -7.947 1.00 97.19 81 ALA A C 1
ATOM 666 O O . ALA A 1 81 ? -4.870 -1.619 -8.414 1.00 97.19 81 ALA A O 1
ATOM 667 N N . GLU A 1 82 ? -5.602 0.305 -7.527 1.00 97.81 82 GLU A N 1
ATOM 668 C CA . GLU A 1 82 ? -4.297 0.972 -7.619 1.00 97.81 82 GLU A CA 1
ATOM 669 C C . GLU A 1 82 ? -3.234 0.261 -6.774 1.00 97.81 82 GLU A C 1
ATOM 671 O O . GLU A 1 82 ? -2.101 0.111 -7.226 1.00 97.81 82 GLU A O 1
ATOM 676 N N . TRP A 1 83 ? -3.588 -0.223 -5.578 1.00 97.88 83 TRP A N 1
ATOM 677 C CA . TRP A 1 83 ? -2.681 -0.990 -4.718 1.00 97.88 83 TRP A CA 1
ATOM 678 C C . TRP A 1 83 ? -2.181 -2.255 -5.419 1.00 97.88 83 TRP A C 1
ATOM 680 O O . TRP A 1 83 ? -0.978 -2.508 -5.468 1.00 97.88 83 TRP A O 1
ATOM 690 N N . GLN A 1 84 ? -3.104 -3.013 -6.013 1.00 97.19 84 GLN A N 1
ATOM 691 C CA . GLN A 1 84 ? -2.779 -4.235 -6.739 1.00 97.19 84 GLN A CA 1
ATOM 692 C C . GLN A 1 84 ? -1.900 -3.941 -7.961 1.00 97.19 84 GLN A C 1
ATOM 694 O O . GLN A 1 84 ? -0.836 -4.541 -8.104 1.00 97.19 84 GLN A O 1
ATOM 699 N N . TYR A 1 85 ? -2.284 -2.969 -8.793 1.00 96.88 85 TYR A N 1
ATOM 700 C CA . TYR A 1 85 ? -1.493 -2.590 -9.967 1.00 96.88 85 TYR A CA 1
ATOM 701 C C . TYR A 1 85 ? -0.102 -2.075 -9.601 1.00 96.88 85 TYR A C 1
ATOM 703 O O . TYR A 1 85 ? 0.869 -2.361 -10.297 1.00 96.88 85 TYR A O 1
ATOM 711 N N . THR A 1 86 ? 0.015 -1.331 -8.503 1.00 98.19 86 THR A N 1
ATOM 712 C CA . THR A 1 86 ? 1.308 -0.840 -8.015 1.00 98.19 86 THR A CA 1
AT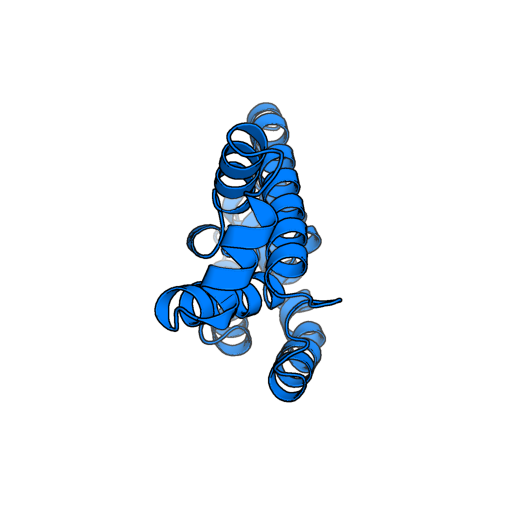OM 713 C C . THR A 1 86 ? 2.232 -2.005 -7.661 1.00 98.19 86 THR A C 1
ATOM 715 O O . THR A 1 86 ? 3.382 -2.006 -8.097 1.00 98.19 86 THR A O 1
ATOM 718 N N . ILE A 1 87 ?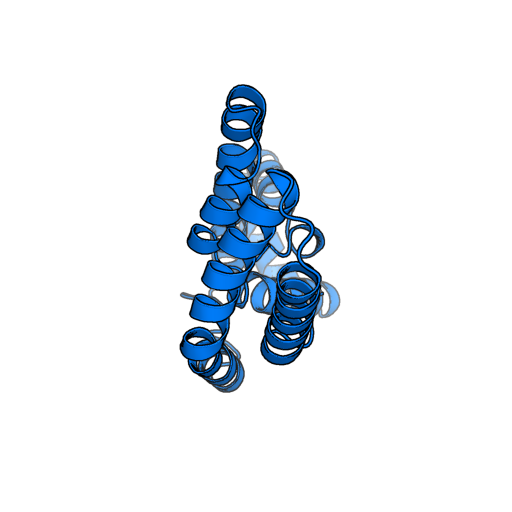 1.737 -3.020 -6.942 1.00 98.00 87 ILE A N 1
ATOM 719 C CA . ILE A 1 87 ? 2.521 -4.222 -6.617 1.00 98.00 87 ILE A CA 1
ATOM 720 C C . ILE A 1 87 ? 2.928 -4.960 -7.892 1.00 98.00 87 ILE A C 1
ATOM 722 O O . ILE A 1 87 ? 4.108 -5.250 -8.075 1.00 98.00 87 ILE A O 1
ATOM 726 N N . GLU A 1 88 ? 1.984 -5.219 -8.796 1.00 98.00 88 GLU A N 1
ATOM 727 C CA . GLU A 1 88 ? 2.258 -5.914 -10.059 1.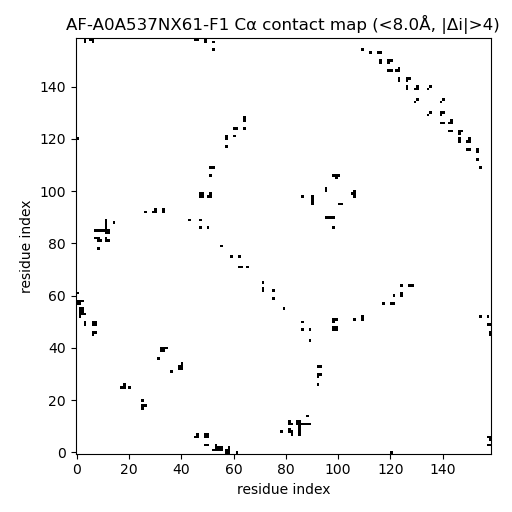00 98.00 88 GLU A CA 1
ATOM 728 C C . GLU A 1 88 ? 3.355 -5.209 -10.872 1.00 98.00 88 GLU A C 1
ATOM 730 O O . GLU A 1 88 ? 4.295 -5.850 -11.344 1.00 98.00 88 GLU A O 1
ATOM 735 N N . MET A 1 89 ? 3.279 -3.880 -10.999 1.00 98.06 89 MET A N 1
ATOM 736 C CA . MET A 1 89 ? 4.272 -3.098 -11.740 1.00 98.06 89 MET A CA 1
ATOM 737 C C . MET A 1 89 ? 5.622 -3.041 -11.030 1.00 98.06 89 MET A C 1
ATOM 739 O O . MET A 1 89 ? 6.654 -3.195 -11.683 1.00 98.06 89 MET A O 1
ATOM 743 N N . LEU A 1 90 ? 5.641 -2.871 -9.707 1.00 98.19 90 LEU A N 1
ATOM 744 C CA . LEU A 1 90 ? 6.874 -2.902 -8.921 1.00 98.19 90 LEU A CA 1
ATOM 745 C C . LEU A 1 90 ? 7.611 -4.238 -9.104 1.00 98.19 90 LEU A C 1
ATOM 747 O O . LEU A 1 90 ? 8.808 -4.246 -9.399 1.00 98.19 90 LEU A O 1
ATOM 751 N N . LEU A 1 91 ? 6.904 -5.362 -8.978 1.00 98.25 91 LEU A N 1
ATOM 752 C CA . LEU A 1 91 ? 7.480 -6.696 -9.161 1.00 98.25 91 LEU A CA 1
ATOM 753 C C . LEU A 1 91 ? 7.952 -6.906 -10.606 1.00 98.25 91 LEU A C 1
ATOM 755 O O . LEU A 1 91 ? 9.064 -7.380 -10.831 1.00 98.25 91 LEU A O 1
ATOM 759 N N . ALA A 1 92 ? 7.177 -6.462 -11.600 1.00 98.00 92 ALA A N 1
ATOM 760 C CA . ALA A 1 92 ? 7.548 -6.578 -13.011 1.00 98.00 92 ALA A CA 1
ATOM 761 C C . ALA A 1 92 ? 8.814 -5.781 -13.384 1.00 98.00 92 ALA A C 1
ATOM 763 O O . ALA A 1 92 ? 9.610 -6.246 -14.215 1.00 98.00 92 ALA A O 1
ATOM 764 N N . ILE A 1 93 ? 8.998 -4.596 -12.789 1.00 98.25 93 ILE A N 1
ATOM 765 C CA . ILE A 1 93 ? 10.172 -3.736 -12.995 1.00 98.25 93 ILE A CA 1
ATOM 766 C C . ILE A 1 93 ? 11.390 -4.302 -12.258 1.00 98.25 93 ILE A 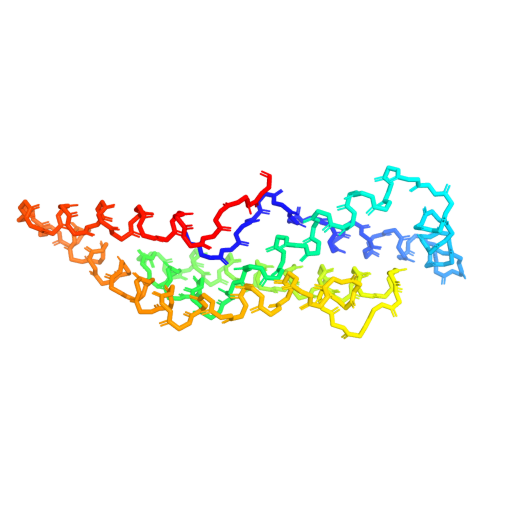C 1
ATOM 768 O O . ILE A 1 93 ? 12.472 -4.384 -12.834 1.00 98.25 93 ILE A O 1
ATOM 772 N N . THR A 1 94 ? 11.221 -4.711 -11.000 1.00 97.62 94 THR A N 1
ATOM 773 C CA . THR A 1 94 ? 12.332 -5.205 -10.169 1.00 97.62 94 THR A CA 1
ATOM 774 C C . THR A 1 94 ? 12.732 -6.649 -10.484 1.00 97.62 94 THR A C 1
ATOM 776 O O . THR A 1 94 ? 13.849 -7.056 -10.178 1.00 97.62 94 THR A O 1
ATOM 779 N N . GLY A 1 95 ? 11.850 -7.425 -11.122 1.00 97.00 95 GLY A N 1
ATOM 780 C CA . GLY A 1 95 ? 12.048 -8.853 -11.391 1.00 97.00 95 GLY A CA 1
ATOM 781 C C . GLY A 1 95 ? 11.832 -9.753 -10.168 1.00 97.00 95 GLY A C 1
ATOM 782 O O . GLY A 1 95 ? 12.209 -10.923 -10.209 1.00 97.00 95 GLY A O 1
ATOM 783 N N . GLN A 1 96 ? 11.252 -9.216 -9.093 1.00 96.56 96 GLN A N 1
ATOM 784 C CA . GLN A 1 96 ? 10.929 -9.947 -7.866 1.00 96.56 96 GLN A CA 1
ATOM 785 C C . GLN A 1 96 ? 9.649 -10.780 -8.040 1.00 96.56 96 GLN A C 1
ATOM 787 O O . GLN A 1 96 ? 8.781 -10.441 -8.845 1.00 96.56 96 GLN A O 1
ATOM 792 N N . GLN A 1 97 ? 9.528 -11.870 -7.285 1.00 96.06 97 GLN A N 1
ATOM 793 C CA . GLN A 1 97 ? 8.330 -12.716 -7.228 1.00 96.06 97 GLN A CA 1
ATOM 794 C C . GLN A 1 97 ? 7.378 -12.273 -6.112 1.00 96.06 97 GLN A C 1
ATOM 796 O O . GLN A 1 97 ? 6.162 -12.415 -6.239 1.00 96.06 97 GLN A O 1
ATOM 801 N N . ALA A 1 98 ? 7.920 -11.718 -5.031 1.00 96.19 98 ALA A N 1
ATOM 802 C CA . ALA A 1 98 ? 7.165 -11.143 -3.933 1.00 96.19 98 ALA A CA 1
ATOM 803 C C . ALA A 1 98 ? 7.838 -9.873 -3.395 1.00 96.19 98 ALA A C 1
ATOM 805 O O . ALA A 1 98 ? 9.000 -9.575 -3.672 1.00 96.19 98 ALA A O 1
ATOM 806 N N . LEU A 1 99 ? 7.067 -9.097 -2.629 1.00 96.56 99 LEU A N 1
ATOM 807 C CA . LEU A 1 99 ? 7.580 -7.910 -1.950 1.00 96.56 99 LEU A CA 1
ATOM 808 C C . LEU A 1 99 ? 8.684 -8.311 -0.965 1.00 96.56 99 LEU A C 1
ATOM 810 O O . LEU A 1 99 ? 8.526 -9.290 -0.228 1.00 96.56 99 LEU A O 1
ATOM 814 N N . LEU A 1 100 ? 9.749 -7.512 -0.899 1.00 96.00 100 LEU A N 1
ATOM 815 C CA . LEU A 1 100 ? 10.927 -7.737 -0.058 1.00 96.00 100 LEU A CA 1
ATOM 816 C C . LEU A 1 100 ? 11.741 -9.006 -0.369 1.00 96.00 100 LEU A C 1
ATOM 818 O O . LEU A 1 100 ? 12.494 -9.458 0.501 1.00 96.00 100 LEU A O 1
ATOM 822 N N . ASP A 1 101 ? 11.674 -9.558 -1.584 1.00 94.25 101 ASP A N 1
ATOM 823 C CA . ASP A 1 101 ? 12.520 -10.698 -1.984 1.00 94.25 101 ASP A CA 1
ATOM 824 C C . ASP A 1 101 ? 14.015 -10.390 -1.821 1.00 94.25 101 ASP A C 1
ATOM 826 O O . ASP A 1 101 ? 14.801 -11.248 -1.418 1.00 94.25 101 ASP A O 1
ATOM 830 N N . GLN A 1 102 ? 14.409 -9.138 -2.066 1.00 90.44 102 GLN A N 1
ATOM 831 C CA . GLN A 1 102 ? 15.793 -8.679 -1.903 1.00 90.44 102 GLN A CA 1
ATOM 832 C C . GLN A 1 102 ? 16.187 -8.417 -0.436 1.00 90.44 102 GLN A C 1
ATOM 834 O O . GLN A 1 102 ? 17.351 -8.142 -0.146 1.00 90.44 102 GLN A O 1
ATO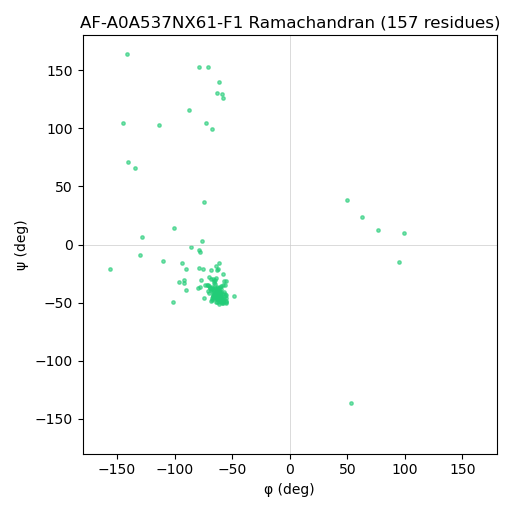M 839 N N . ASN A 1 103 ? 15.245 -8.488 0.514 1.00 92.81 103 ASN A N 1
ATOM 840 C CA . ASN A 1 103 ? 15.510 -8.286 1.940 1.00 92.81 103 ASN A CA 1
ATOM 841 C C . ASN A 1 103 ? 14.706 -9.263 2.826 1.00 92.81 103 ASN A C 1
ATOM 843 O O . ASN A 1 103 ? 13.801 -8.856 3.569 1.00 92.81 103 ASN A O 1
ATOM 847 N N . PRO A 1 104 ? 15.061 -10.562 2.818 1.00 92.62 104 PRO A N 1
ATOM 848 C CA . PRO A 1 104 ? 14.317 -11.598 3.536 1.00 92.62 104 PRO A CA 1
ATOM 849 C C . PRO A 1 104 ? 14.329 -11.409 5.061 1.00 92.62 104 PRO A C 1
ATOM 851 O O . PRO A 1 104 ? 13.377 -11.790 5.749 1.00 92.62 104 PRO A O 1
ATOM 854 N N . LEU A 1 105 ? 15.381 -10.792 5.614 1.00 93.31 105 LEU A N 1
ATOM 855 C CA . LEU A 1 105 ? 15.446 -10.460 7.040 1.00 93.31 105 LEU A CA 1
ATOM 856 C C . LEU A 1 105 ? 14.384 -9.423 7.418 1.00 93.31 105 LEU A C 1
ATOM 858 O O . LEU A 1 105 ? 13.683 -9.597 8.420 1.00 93.31 105 LEU A O 1
ATOM 862 N N . LEU A 1 106 ? 14.221 -8.374 6.605 1.00 90.75 106 LEU A N 1
ATOM 863 C CA . LEU A 1 106 ? 13.169 -7.379 6.798 1.00 90.75 106 LEU A CA 1
ATOM 864 C C . LEU A 1 106 ? 11.780 -7.995 6.605 1.00 90.75 106 LEU A C 1
ATOM 866 O O . LEU A 1 106 ? 10.910 -7.775 7.450 1.00 90.75 106 LEU A O 1
ATOM 870 N N . ALA A 1 107 ? 11.595 -8.820 5.569 1.00 92.62 107 ALA A N 1
ATOM 871 C CA . ALA A 1 107 ? 10.341 -9.530 5.315 1.00 92.62 107 ALA A CA 1
ATOM 872 C C . ALA A 1 107 ? 9.912 -10.366 6.532 1.00 92.62 107 ALA A C 1
ATOM 874 O O . ALA A 1 107 ? 8.791 -10.236 7.033 1.00 92.62 107 ALA A O 1
ATOM 875 N N . ARG A 1 108 ? 10.836 -11.163 7.087 1.00 92.06 108 ARG A N 1
ATOM 876 C CA . ARG A 1 108 ? 10.594 -11.955 8.301 1.00 92.06 108 ARG A CA 1
ATOM 877 C C . ARG A 1 108 ? 10.313 -11.071 9.515 1.00 92.06 108 ARG A C 1
ATOM 879 O O . ARG A 1 108 ? 9.400 -11.365 10.283 1.00 92.06 108 ARG A O 1
ATOM 886 N N . SER A 1 109 ? 11.066 -9.982 9.684 1.00 91.00 109 SER A N 1
ATOM 887 C CA . SER A 1 109 ? 10.872 -9.037 10.792 1.00 91.00 109 SER A CA 1
ATOM 888 C C . SER A 1 109 ? 9.481 -8.402 10.772 1.00 91.00 109 SER A C 1
ATOM 890 O O . SER A 1 109 ? 8.856 -8.281 11.823 1.00 91.00 109 SER A O 1
ATOM 892 N N . ILE A 1 110 ? 8.982 -8.021 9.593 1.00 89.25 110 ILE A N 1
ATOM 893 C CA . ILE A 1 110 ? 7.636 -7.462 9.415 1.00 89.25 110 ILE A CA 1
ATOM 894 C C . ILE A 1 110 ? 6.577 -8.537 9.674 1.00 89.25 110 ILE A C 1
ATOM 896 O O . ILE A 1 110 ? 5.671 -8.314 10.478 1.00 89.25 110 ILE A O 1
ATOM 900 N N . LYS A 1 111 ? 6.728 -9.727 9.077 1.00 90.75 111 LYS A N 1
ATOM 901 C CA . LYS A 1 111 ? 5.783 -10.841 9.240 1.00 90.75 111 LYS A CA 1
ATOM 902 C C . LYS A 1 111 ? 5.608 -11.246 10.705 1.00 90.75 111 LYS A C 1
ATOM 904 O O . LYS A 1 111 ? 4.484 -11.455 11.149 1.00 90.75 111 LYS A O 1
ATOM 909 N N . ASN A 1 112 ? 6.693 -11.277 11.479 1.00 91.88 112 ASN A N 1
ATOM 910 C CA . ASN A 1 112 ? 6.650 -11.600 12.909 1.00 91.88 112 ASN A CA 1
ATOM 911 C C . ASN A 1 112 ? 5.868 -10.576 13.751 1.00 91.88 112 ASN A C 1
ATOM 913 O O . ASN A 1 112 ? 5.472 -10.890 14.870 1.00 91.88 112 ASN A O 1
ATOM 917 N N . ARG A 1 113 ? 5.644 -9.355 13.245 1.00 91.12 113 ARG A N 1
ATOM 918 C CA . ARG A 1 113 ? 4.884 -8.311 13.953 1.00 91.12 113 ARG A CA 1
ATOM 919 C C . ARG A 1 113 ? 3.391 -8.344 13.644 1.00 91.12 113 ARG A C 1
ATOM 921 O O . ARG A 1 113 ? 2.616 -7.827 14.443 1.00 91.12 113 ARG A O 1
ATOM 928 N N . PHE A 1 114 ? 2.973 -8.942 12.527 1.00 88.25 114 PHE A N 1
ATOM 929 C CA . PHE A 1 114 ? 1.559 -8.995 12.136 1.00 88.25 114 PHE A CA 1
ATOM 930 C C . PHE A 1 114 ? 0.644 -9.632 13.191 1.00 88.25 114 PHE A C 1
ATOM 932 O O . PHE A 1 114 ? -0.366 -9.004 13.501 1.00 88.25 114 PHE A O 1
ATOM 939 N N . PRO A 1 115 ? 1.009 -10.750 13.855 1.00 90.75 115 PRO A N 1
ATOM 940 C CA . PRO A 1 115 ? 0.171 -11.332 14.909 1.00 90.75 115 PRO A CA 1
ATOM 941 C C . PRO A 1 115 ? -0.137 -10.383 16.075 1.00 90.75 115 PRO A C 1
ATOM 943 O O . PRO A 1 115 ? -1.159 -10.537 16.733 1.00 90.75 115 PRO A O 1
ATOM 946 N N . TYR A 1 116 ? 0.721 -9.389 16.320 1.00 88.31 116 TYR A N 1
ATOM 947 C CA . TYR A 1 116 ? 0.519 -8.378 17.361 1.00 88.31 116 TYR A CA 1
ATOM 948 C C . TYR A 1 116 ? -0.206 -7.136 16.830 1.00 88.31 116 TYR A C 1
ATOM 950 O O . TYR A 1 116 ? -0.975 -6.501 17.547 1.00 88.31 116 TYR A O 1
ATOM 958 N N . LEU A 1 117 ? 0.028 -6.778 15.565 1.00 90.06 117 LEU A N 1
ATOM 959 C CA . LEU A 1 117 ? -0.564 -5.599 14.936 1.00 90.06 117 LEU A CA 1
ATOM 960 C C . LEU A 1 117 ? -2.019 -5.807 14.522 1.00 90.06 117 LEU A C 1
ATOM 962 O O . LEU A 1 117 ? -2.811 -4.865 14.584 1.00 90.06 117 LEU A O 1
ATOM 966 N N . ASP A 1 118 ? -2.370 -6.998 14.054 1.00 91.00 118 ASP A N 1
ATOM 967 C CA . ASP A 1 118 ? -3.686 -7.251 13.478 1.00 91.00 118 ASP A CA 1
ATOM 968 C C . ASP A 1 118 ? -4.794 -7.156 14.544 1.00 91.00 118 ASP A C 1
ATOM 970 O O . ASP A 1 118 ? -5.739 -6.390 14.323 1.00 91.00 118 ASP A O 1
ATOM 974 N N . PRO A 1 119 ? -4.660 -7.758 15.748 1.00 93.44 119 PRO A N 1
ATOM 975 C CA . PRO A 1 119 ? -5.626 -7.561 16.829 1.00 93.44 119 PRO A CA 1
ATOM 976 C C . PRO A 1 119 ? -5.778 -6.092 17.233 1.00 93.44 119 PRO A C 1
ATOM 978 O O . PRO A 1 119 ? -6.901 -5.615 17.380 1.00 93.44 119 PRO A O 1
ATOM 981 N N . LEU A 1 120 ? -4.671 -5.343 17.336 1.00 94.75 120 LEU A N 1
ATOM 982 C CA . LEU A 1 120 ? -4.716 -3.913 17.666 1.00 94.75 120 LEU A CA 1
ATOM 983 C C . LEU A 1 120 ? -5.497 -3.107 16.625 1.00 94.75 120 LEU A C 1
ATOM 985 O O . LEU A 1 120 ? -6.226 -2.189 16.985 1.00 94.75 120 LEU A O 1
ATOM 989 N N . ASN A 1 121 ? -5.389 -3.460 15.341 1.00 94.38 121 ASN A N 1
ATOM 990 C CA . ASN A 1 121 ? -6.175 -2.813 14.294 1.00 94.38 121 ASN A CA 1
ATOM 991 C C . ASN A 1 121 ? -7.672 -3.110 14.430 1.00 94.38 121 ASN A C 1
ATOM 993 O O . ASN A 1 121 ? -8.474 -2.198 14.256 1.00 94.38 121 ASN A O 1
ATOM 997 N N . HIS A 1 122 ? -8.051 -4.348 14.752 1.00 94.62 122 HIS A N 1
ATOM 998 C CA . HIS A 1 122 ? -9.455 -4.705 14.968 1.00 94.62 122 HIS A CA 1
ATOM 999 C C . HIS A 1 122 ? -10.045 -4.007 16.196 1.00 94.62 122 HIS A C 1
ATOM 1001 O O . HIS A 1 122 ? -11.134 -3.440 16.105 1.00 94.62 122 HIS A O 1
ATOM 1007 N N . VAL A 1 123 ? -9.300 -3.977 17.306 1.00 95.81 123 VAL A N 1
ATOM 1008 C CA . VAL A 1 123 ? -9.686 -3.236 18.514 1.00 95.81 123 VAL A CA 1
ATOM 1009 C C . VAL A 1 123 ? -9.833 -1.747 18.199 1.00 95.81 123 VAL A C 1
ATOM 1011 O O . VAL A 1 123 ? -10.851 -1.155 18.541 1.00 95.81 123 VAL A O 1
ATOM 1014 N N . GLN A 1 124 ? -8.881 -1.149 17.475 1.00 96.81 124 GLN A N 1
ATOM 1015 C CA . GLN A 1 124 ? -8.961 0.262 17.093 1.00 96.81 124 GLN A CA 1
ATOM 1016 C C . GLN A 1 124 ? -10.197 0.566 16.236 1.00 96.81 124 GLN A C 1
ATOM 1018 O O . GLN A 1 124 ? -10.850 1.580 16.461 1.00 96.81 124 GLN A O 1
ATOM 1023 N N . VAL A 1 125 ? -10.544 -0.293 15.269 1.00 96.50 125 VAL A N 1
ATOM 1024 C CA . VAL A 1 125 ? -11.754 -0.115 14.443 1.00 96.50 125 VAL A CA 1
ATOM 1025 C C . VAL A 1 125 ? -13.010 -0.097 15.313 1.00 96.50 125 VAL A C 1
ATOM 1027 O O . VAL A 1 125 ? -13.859 0.771 15.133 1.00 96.50 125 VAL A O 1
ATOM 1030 N N . GLU A 1 126 ? -13.124 -1.018 16.268 1.00 96.50 126 GLU A N 1
ATOM 1031 C CA . GLU A 1 126 ? -14.281 -1.072 17.164 1.00 96.50 126 GLU A CA 1
ATOM 1032 C C . GLU A 1 126 ? -14.353 0.135 18.106 1.00 96.50 126 GLU A C 1
ATOM 1034 O O . GLU A 1 126 ? -15.409 0.749 18.239 1.00 96.50 126 GLU A O 1
ATOM 1039 N N . LEU A 1 127 ? -13.231 0.536 18.704 1.00 96.81 127 LEU A N 1
ATOM 1040 C CA . LEU A 1 127 ? -13.189 1.715 19.569 1.00 96.81 127 LEU A CA 1
ATOM 1041 C C . LEU A 1 127 ? -13.554 2.996 18.808 1.00 96.81 127 LEU A C 1
ATOM 1043 O O . LEU A 1 127 ? -14.327 3.810 19.306 1.00 96.81 127 LEU A O 1
ATOM 1047 N N . LEU A 1 128 ? -13.054 3.155 17.578 1.00 96.56 128 LEU A N 1
ATOM 1048 C CA . LEU A 1 128 ? -13.416 4.279 16.713 1.00 96.56 128 LEU A CA 1
ATOM 1049 C C . LEU A 1 128 ? -14.904 4.271 16.356 1.00 96.56 128 LEU A C 1
ATOM 1051 O O . LEU A 1 128 ? -15.511 5.338 16.301 1.00 96.56 128 LEU A O 1
ATOM 1055 N N . ARG A 1 129 ? -15.495 3.093 16.122 1.00 96.00 129 ARG A N 1
ATOM 1056 C CA . ARG A 1 129 ? -16.934 2.957 15.867 1.00 96.00 129 ARG A CA 1
ATOM 1057 C C . ARG A 1 129 ? -17.751 3.435 17.062 1.00 96.00 129 ARG A C 1
ATOM 1059 O O . ARG A 1 129 ? -18.627 4.272 16.882 1.00 96.00 129 ARG A O 1
ATOM 1066 N N . ARG A 1 130 ? -17.437 2.950 18.268 1.00 96.00 130 ARG A N 1
ATOM 1067 C CA . ARG A 1 130 ? -18.114 3.370 19.509 1.00 96.00 130 ARG A CA 1
ATOM 1068 C C . ARG A 1 130 ? -18.002 4.867 19.730 1.00 96.00 130 ARG A C 1
ATOM 1070 O O . ARG A 1 130 ? -19.007 5.535 19.941 1.00 96.00 130 ARG A O 1
ATOM 1077 N N . HIS A 1 131 ? -16.786 5.390 19.607 1.00 96.25 131 HIS A N 1
ATOM 1078 C CA . HIS A 1 131 ? -16.532 6.804 19.819 1.00 96.25 131 HIS A CA 1
ATOM 1079 C C . HIS A 1 131 ? -17.316 7.687 18.835 1.00 96.25 131 HIS A C 1
ATOM 1081 O O . HIS A 1 131 ? -17.945 8.659 19.242 1.00 96.25 131 HIS A O 1
ATOM 1087 N N . ARG A 1 132 ? -17.359 7.317 17.546 1.00 94.75 132 ARG A N 1
ATOM 1088 C CA . ARG A 1 132 ? -18.157 8.027 16.526 1.00 94.75 132 ARG A CA 1
ATOM 1089 C C . ARG A 1 132 ? -19.665 7.913 16.749 1.00 94.75 132 ARG A C 1
ATOM 1091 O O . ARG A 1 132 ? -20.382 8.843 16.409 1.00 94.75 132 ARG A O 1
ATOM 1098 N N . ALA A 1 133 ? -20.128 6.819 17.351 1.00 94.69 133 ALA A N 1
ATOM 1099 C CA . ALA A 1 133 ? -21.523 6.632 17.745 1.00 94.69 133 ALA A CA 1
ATOM 1100 C C . ALA A 1 133 ? -21.915 7.411 19.020 1.00 94.69 133 ALA A C 1
ATOM 1102 O O . ALA A 1 133 ? -23.052 7.294 19.474 1.00 94.69 133 ALA A O 1
ATOM 1103 N N . GLY A 1 134 ? -21.000 8.201 19.598 1.00 95.31 134 GLY A N 1
ATOM 1104 C CA . GLY A 1 134 ? -21.264 9.054 20.758 1.00 95.31 134 GLY A CA 1
ATOM 1105 C C . GLY A 1 134 ? -20.811 8.479 22.101 1.00 95.31 134 GLY A C 1
ATOM 1106 O O . GLY A 1 134 ? -21.148 9.052 23.133 1.00 95.31 134 GLY A O 1
ATOM 1107 N N . ASP A 1 135 ? -20.049 7.381 22.122 1.00 95.00 135 ASP A N 1
ATOM 1108 C CA . ASP A 1 135 ? -19.426 6.885 23.354 1.00 95.00 135 ASP A CA 1
ATOM 1109 C C . ASP A 1 135 ? -18.262 7.805 23.769 1.00 95.00 135 ASP A C 1
ATOM 1111 O O . ASP A 1 135 ? -17.185 7.822 23.154 1.00 95.00 135 ASP A O 1
ATOM 1115 N N . THR A 1 136 ? -18.508 8.612 24.801 1.00 91.44 136 THR A N 1
ATOM 1116 C CA . THR A 1 136 ? -17.552 9.579 25.354 1.00 91.44 136 THR A CA 1
ATOM 1117 C C . THR A 1 136 ? -16.857 9.078 26.620 1.00 91.44 136 THR A C 1
ATOM 1119 O O . THR A 1 136 ? -16.264 9.888 27.329 1.00 91.44 136 THR A O 1
ATOM 1122 N N . ASP A 1 137 ? -16.929 7.781 26.946 1.00 96.19 137 ASP A N 1
ATOM 1123 C CA . ASP A 1 137 ? -16.186 7.222 28.080 1.00 96.19 137 ASP A CA 1
ATOM 1124 C C . ASP A 1 137 ? -14.677 7.472 27.894 1.00 96.19 137 ASP A C 1
ATOM 1126 O O . ASP A 1 137 ? -14.082 7.115 26.870 1.00 96.19 137 ASP A O 1
ATOM 1130 N N . GLU A 1 138 ? -14.031 8.077 28.894 1.00 95.12 138 GLU A N 1
ATOM 1131 C CA . GLU A 1 138 ? -12.597 8.388 28.862 1.00 95.12 138 GLU A CA 1
ATOM 1132 C C . GLU A 1 138 ? -11.741 7.146 28.583 1.00 95.12 138 GLU A C 1
ATOM 1134 O O . GLU A 1 138 ? -10.707 7.231 27.915 1.00 95.12 138 GLU A O 1
ATOM 1139 N N . ARG A 1 139 ? -12.195 5.966 29.020 1.00 95.69 139 ARG A N 1
ATOM 1140 C CA . ARG A 1 139 ? -11.510 4.690 28.781 1.00 95.69 139 ARG A CA 1
ATOM 1141 C C . ARG A 1 139 ? -11.491 4.319 27.301 1.00 95.69 139 ARG A C 1
ATOM 1143 O O . ARG A 1 139 ? -10.512 3.730 26.846 1.00 95.69 139 ARG A O 1
ATOM 1150 N N . VAL A 1 140 ? -12.531 4.670 26.538 1.00 95.19 140 VAL A N 1
ATOM 1151 C CA . VAL A 1 140 ? -12.581 4.445 25.082 1.00 95.19 140 VAL A CA 1
ATOM 1152 C C . VAL A 1 140 ? -11.551 5.328 24.391 1.00 95.19 140 VAL A C 1
ATOM 1154 O O . VAL A 1 140 ? -10.749 4.829 23.602 1.00 95.19 140 VAL A O 1
ATOM 1157 N N . VAL A 1 141 ? -11.508 6.614 24.742 1.00 94.12 141 VAL A N 1
ATOM 1158 C CA . VAL A 1 141 ? -10.530 7.568 24.194 1.00 94.12 141 VAL A CA 1
ATOM 1159 C C . VAL A 1 141 ? -9.100 7.138 24.534 1.00 94.12 141 VAL A C 1
ATOM 1161 O O . VAL A 1 141 ? -8.237 7.067 23.655 1.00 94.12 141 VAL A O 1
ATOM 1164 N N . GLN A 1 142 ? -8.849 6.753 25.786 1.00 95.50 142 GLN A N 1
ATOM 1165 C CA . GLN A 1 142 ? -7.549 6.244 26.217 1.00 95.50 142 GLN A CA 1
ATOM 1166 C C . GLN A 1 142 ? -7.152 4.972 25.454 1.00 95.50 142 GLN A C 1
ATOM 1168 O O . GLN A 1 142 ? -6.015 4.856 24.990 1.00 95.50 142 GLN A O 1
ATOM 1173 N N . ALA A 1 143 ? -8.080 4.029 25.274 1.00 96.00 143 ALA A N 1
ATOM 1174 C CA . ALA A 1 143 ? -7.826 2.808 24.521 1.00 96.00 143 ALA A CA 1
ATOM 1175 C C . ALA A 1 143 ? -7.511 3.097 23.042 1.00 96.00 143 ALA A C 1
ATOM 1177 O O . ALA A 1 143 ? -6.606 2.473 22.486 1.00 96.00 143 ALA A O 1
ATOM 1178 N N . ILE A 1 144 ? -8.169 4.087 22.420 1.00 95.56 144 ILE A N 1
ATOM 1179 C CA . ILE A 1 144 ? -7.828 4.545 21.063 1.00 95.56 144 ILE A CA 1
ATOM 1180 C C . ILE A 1 144 ? -6.369 5.010 21.027 1.00 95.56 144 ILE A C 1
ATOM 1182 O O . ILE A 1 144 ? -5.599 4.529 20.194 1.00 95.56 144 ILE A O 1
ATOM 1186 N N . HIS A 1 145 ? -5.946 5.868 21.959 1.00 95.25 145 HIS A N 1
ATOM 1187 C CA . HIS A 1 145 ? -4.556 6.330 22.024 1.00 95.25 145 HIS A CA 1
ATOM 1188 C C . HIS A 1 145 ? -3.551 5.185 22.214 1.00 95.25 145 HIS A C 1
ATOM 1190 O O . HIS A 1 145 ? -2.511 5.162 21.551 1.00 95.25 145 HIS A O 1
ATOM 1196 N N . LEU A 1 146 ? -3.871 4.198 23.056 1.00 95.25 146 LEU A N 1
ATOM 1197 C CA . LEU A 1 146 ? -3.036 3.006 23.231 1.00 95.25 146 LEU A CA 1
ATOM 1198 C C . LEU A 1 146 ? -2.908 2.207 21.929 1.00 95.25 146 LEU A C 1
ATOM 1200 O O . LEU A 1 146 ? -1.803 1.796 21.572 1.00 95.25 146 LEU A O 1
ATOM 1204 N N . THR A 1 147 ? -4.004 2.031 21.185 1.00 95.69 147 THR A N 1
ATOM 1205 C CA . THR A 1 147 ? -3.956 1.339 19.889 1.00 95.69 147 THR A CA 1
ATOM 1206 C C . THR A 1 147 ? -3.165 2.113 18.834 1.00 95.69 147 THR A C 1
ATOM 1208 O O . THR A 1 147 ? -2.367 1.498 18.125 1.00 95.69 147 THR A O 1
ATOM 1211 N N . ILE A 1 148 ? -3.280 3.447 18.789 1.00 93.12 148 ILE A N 1
ATOM 1212 C CA . ILE A 1 148 ? -2.486 4.305 17.895 1.00 93.12 148 ILE A CA 1
ATOM 1213 C C . ILE A 1 148 ? -0.994 4.106 18.173 1.00 93.12 148 ILE A C 1
ATOM 1215 O O . ILE A 1 148 ? -0.225 3.813 17.254 1.00 93.12 148 ILE A O 1
ATOM 1219 N N . ASN A 1 149 ? -0.595 4.198 19.444 1.00 92.00 149 ASN A N 1
ATOM 1220 C CA . ASN A 1 149 ? 0.798 4.040 19.856 1.00 92.00 149 ASN A CA 1
ATOM 1221 C C . ASN A 1 149 ? 1.322 2.627 19.568 1.00 92.00 149 ASN A C 1
ATOM 1223 O O . ASN A 1 149 ? 2.417 2.474 19.026 1.00 92.00 149 ASN A O 1
ATOM 1227 N N . GLY A 1 150 ? 0.532 1.592 19.867 1.00 92.06 150 GLY A N 1
ATOM 1228 C CA . GLY A 1 150 ? 0.901 0.202 19.595 1.00 92.06 150 GLY A CA 1
ATOM 1229 C C . GLY A 1 150 ? 1.085 -0.081 18.100 1.00 92.06 150 GLY A C 1
ATOM 1230 O O . GLY A 1 150 ? 2.068 -0.708 17.696 1.00 92.06 150 GLY A O 1
ATOM 1231 N N . ILE A 1 151 ? 0.184 0.435 17.258 1.00 91.50 151 ILE A N 1
ATOM 1232 C CA . ILE A 1 151 ? 0.273 0.291 15.801 1.00 91.50 151 ILE A CA 1
ATOM 1233 C C . ILE A 1 151 ? 1.491 1.045 15.253 1.00 91.50 151 ILE A C 1
ATOM 1235 O O . ILE A 1 151 ? 2.246 0.480 14.455 1.00 91.50 151 ILE A O 1
ATOM 1239 N N . ALA A 1 152 ? 1.721 2.284 15.697 1.00 87.25 152 ALA A N 1
ATOM 1240 C CA . ALA A 1 152 ? 2.876 3.081 15.286 1.00 87.25 152 ALA A CA 1
ATOM 1241 C C . ALA A 1 152 ? 4.205 2.397 15.660 1.00 87.25 152 ALA A C 1
ATOM 1243 O O . ALA A 1 152 ? 5.091 2.246 14.813 1.00 87.25 152 ALA A O 1
ATOM 1244 N N . ALA A 1 153 ? 4.316 1.891 16.893 1.00 86.69 153 ALA A N 1
ATOM 1245 C CA . ALA A 1 153 ? 5.506 1.194 17.376 1.00 86.69 153 ALA A CA 1
ATOM 1246 C C . ALA A 1 153 ? 5.819 -0.080 16.570 1.00 86.69 153 ALA A C 1
ATOM 1248 O O . ALA A 1 153 ? 6.983 -0.363 16.267 1.00 86.69 153 ALA A O 1
ATOM 1249 N N . GLY A 1 154 ? 4.795 -0.847 16.178 1.00 82.81 154 GLY A N 1
ATOM 1250 C CA . GLY A 1 154 ? 4.995 -2.066 15.391 1.00 82.81 154 GLY A CA 1
ATOM 1251 C C . GLY A 1 154 ? 5.359 -1.805 13.922 1.00 82.81 154 GLY A C 1
ATOM 1252 O O . GLY A 1 154 ? 6.180 -2.538 13.354 1.00 82.81 154 GLY A O 1
ATOM 1253 N N . LEU A 1 155 ? 4.808 -0.749 13.310 1.00 80.12 155 LEU A N 1
ATOM 1254 C CA . LEU A 1 155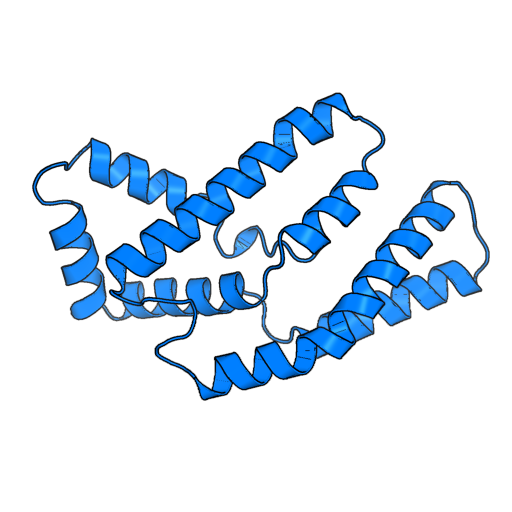 ? 5.050 -0.401 11.901 1.00 80.12 155 LEU A CA 1
ATOM 1255 C C . LEU A 1 155 ? 6.412 0.268 11.663 1.00 80.12 155 LEU A C 1
ATOM 1257 O O . LEU A 1 155 ? 7.030 0.040 10.613 1.00 80.12 155 LEU A O 1
ATOM 1261 N N . ARG A 1 156 ? 6.921 1.009 12.657 1.00 81.69 156 ARG A N 1
ATOM 1262 C CA . ARG A 1 156 ? 8.156 1.804 12.551 1.00 81.69 156 ARG A CA 1
ATOM 1263 C C . ARG A 1 156 ? 8.095 2.746 11.330 1.00 81.69 156 ARG A C 1
ATOM 1265 O O . ARG A 1 156 ? 7.066 3.370 11.097 1.00 81.69 156 ARG A O 1
ATOM 1272 N N . ASN A 1 157 ? 9.175 2.862 10.552 1.00 73.62 157 ASN A N 1
ATOM 1273 C CA . ASN A 1 157 ? 9.241 3.711 9.357 1.00 73.62 157 ASN A CA 1
ATOM 1274 C C . ASN A 1 157 ? 8.171 3.327 8.316 1.00 73.62 157 ASN A C 1
ATOM 1276 O O . ASN A 1 157 ? 8.036 2.159 7.970 1.00 73.62 157 ASN A O 1
ATOM 1280 N N . SER A 1 158 ? 7.392 4.278 7.810 1.00 60.31 158 SER A N 1
ATOM 1281 C CA . SER A 1 158 ? 6.241 3.993 6.928 1.00 60.31 158 SER A CA 1
ATOM 1282 C C . SER A 1 158 ? 6.234 4.784 5.619 1.00 60.31 158 SER A C 1
ATOM 1284 O O . SER A 1 158 ? 5.286 4.661 4.845 1.00 60.31 158 SER A O 1
ATOM 1286 N N . GLY A 1 159 ? 7.309 5.529 5.368 1.00 53.38 159 GLY A N 1
ATOM 1287 C CA . GLY A 1 159 ? 7.492 6.462 4.262 1.00 53.38 159 GLY A CA 1
ATOM 1288 C C . GLY A 1 159 ? 8.436 7.562 4.703 1.00 53.38 159 GLY A C 1
ATOM 1289 O O . GLY A 1 159 ? 8.371 7.902 5.908 1.00 53.38 159 GLY A O 1
#

Nearest PDB structures (foldseek):
  5fdn-assembly1_A-2  TM=9.266E-01  e=7.244E-07  Arabidopsis thaliana
  5fdn-assembly1_B-2  TM=9.279E-01  e=1.376E-06  Arabidopsis thaliana
  1jqn-assembly1_A  TM=9.256E-01  e=1.376E-06  Escherichia coli
  1jqo-assembly1_A  TM=9.182E-01  e=1.130E-06  Zea mays